Protein AF-A0A7S2UQA0-F1 (afdb_monomer_lite)

Radius of gyration: 32.7 Å; chains: 1; bounding box: 102×31×96 Å

Sequence (133 aa):
MRPTDLPLSPTVSKAVTPSFSADLKRLRESLPNGTVVDSYSEAKAAALKWDIVSCRGSPLRHRLPLQNDEEWATFFKSCRNSDGRIELETALRKCYDTAFAMPPSPSFSFRLSPANTNQPAANGAGIPSPLAI

Structure (mmCIF, N/CA/C/O backbone):
data_AF-A0A7S2UQA0-F1
#
_entry.id   AF-A0A7S2UQA0-F1
#
loop_
_atom_site.group_PDB
_atom_site.id
_atom_site.type_symbol
_atom_site.label_atom_id
_atom_site.label_alt_id
_atom_site.label_comp_id
_atom_site.label_asym_id
_atom_site.label_entity_id
_atom_site.label_seq_id
_atom_site.pdbx_PDB_ins_code
_atom_site.Cartn_x
_atom_site.Cartn_y
_atom_site.Cartn_z
_atom_site.occupancy
_atom_site.B_iso_or_equiv
_atom_site.auth_seq_id
_atom_site.auth_comp_id
_atom_site.auth_asym_id
_atom_site.auth_atom_id
_atom_site.pdbx_PDB_model_num
ATOM 1 N N . MET A 1 1 ? 58.463 -5.175 15.007 1.00 45.97 1 MET A N 1
ATOM 2 C CA . MET A 1 1 ? 57.649 -4.174 14.283 1.00 45.97 1 MET A CA 1
ATOM 3 C C . MET A 1 1 ? 56.584 -4.933 13.505 1.00 45.97 1 MET A C 1
ATOM 5 O O . MET A 1 1 ? 56.950 -5.738 12.662 1.00 45.97 1 MET A O 1
ATOM 9 N N . ARG A 1 2 ? 55.302 -4.808 13.872 1.00 47.06 2 ARG A N 1
ATOM 10 C CA . ARG A 1 2 ? 54.188 -5.497 13.195 1.00 47.06 2 ARG A CA 1
ATOM 11 C C . ARG A 1 2 ? 53.555 -4.540 12.172 1.00 47.06 2 ARG A C 1
ATOM 13 O O . ARG A 1 2 ? 53.230 -3.427 12.577 1.00 47.06 2 ARG A O 1
ATOM 20 N N . PRO A 1 3 ? 53.380 -4.936 10.902 1.00 53.69 3 PRO A N 1
ATOM 21 C CA . PRO A 1 3 ? 52.568 -4.188 9.952 1.00 53.69 3 PRO A CA 1
ATOM 22 C C . PRO A 1 3 ? 51.081 -4.416 10.259 1.00 53.69 3 PRO A C 1
ATOM 24 O O . PRO A 1 3 ? 50.622 -5.555 10.335 1.00 53.69 3 PRO A O 1
ATOM 27 N N . THR A 1 4 ? 50.342 -3.331 10.479 1.00 57.94 4 THR A N 1
ATOM 28 C CA . THR A 1 4 ? 48.883 -3.351 10.630 1.00 57.94 4 THR A CA 1
ATOM 29 C C . THR A 1 4 ? 48.263 -3.300 9.238 1.00 57.94 4 THR A C 1
ATOM 31 O O . THR A 1 4 ? 48.039 -2.223 8.693 1.00 57.94 4 THR A O 1
ATOM 34 N N . ASP A 1 5 ? 48.031 -4.470 8.651 1.00 48.56 5 ASP A N 1
ATOM 35 C CA . ASP A 1 5 ? 47.179 -4.621 7.474 1.00 48.56 5 ASP A CA 1
ATOM 36 C C . ASP A 1 5 ? 45.715 -4.583 7.944 1.00 48.56 5 ASP A C 1
ATOM 38 O O . ASP A 1 5 ? 45.254 -5.470 8.667 1.00 48.56 5 ASP A O 1
ATOM 42 N N . LEU A 1 6 ? 45.016 -3.489 7.639 1.00 55.41 6 LEU A N 1
ATOM 43 C CA . LEU A 1 6 ? 43.576 -3.362 7.857 1.00 55.41 6 LEU A CA 1
ATOM 44 C C . LEU A 1 6 ? 42.857 -3.868 6.601 1.00 55.41 6 LEU A C 1
ATOM 46 O O . LEU A 1 6 ? 42.966 -3.220 5.557 1.00 55.41 6 LEU A O 1
ATOM 50 N N . PRO A 1 7 ? 42.060 -4.949 6.673 1.00 55.59 7 PRO A N 1
ATOM 51 C CA . PRO A 1 7 ? 41.222 -5.336 5.553 1.00 55.59 7 PRO A CA 1
ATOM 52 C C . PRO A 1 7 ? 40.043 -4.360 5.441 1.00 55.59 7 PRO A C 1
ATOM 54 O O . PRO A 1 7 ? 39.059 -4.445 6.181 1.00 55.59 7 PRO A O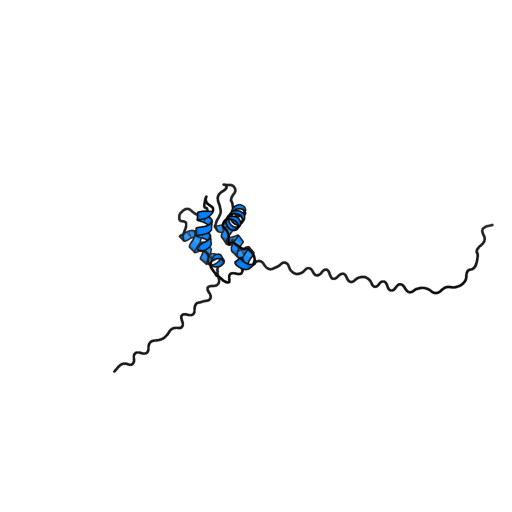 1
ATOM 57 N N . LEU A 1 8 ? 40.129 -3.437 4.479 1.00 48.69 8 LEU A N 1
ATOM 58 C CA . LEU A 1 8 ? 38.976 -2.738 3.912 1.00 48.69 8 LEU A CA 1
ATOM 59 C C . LEU A 1 8 ? 38.071 -3.787 3.259 1.00 48.69 8 LEU A C 1
ATOM 61 O O . LEU A 1 8 ? 38.206 -4.115 2.083 1.00 48.69 8 LEU A O 1
ATOM 65 N N . SER A 1 9 ? 37.153 -4.345 4.043 1.00 51.34 9 SER A N 1
ATOM 6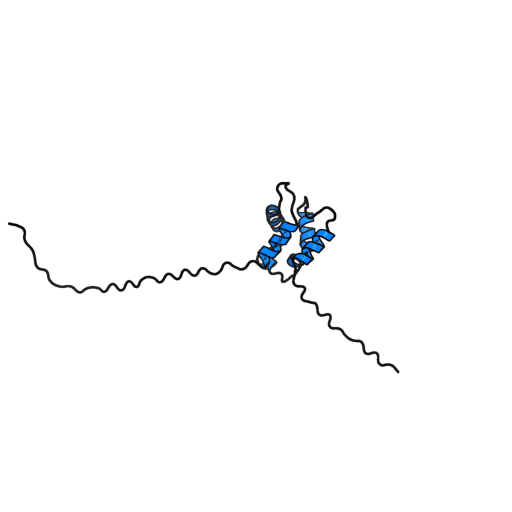6 C CA . SER A 1 9 ? 36.044 -5.108 3.485 1.00 51.34 9 SER A CA 1
ATOM 67 C C . SER A 1 9 ? 35.197 -4.131 2.670 1.00 51.34 9 SER A C 1
ATOM 69 O O . SER A 1 9 ? 34.720 -3.147 3.245 1.00 51.34 9 SER A O 1
ATOM 71 N N . PRO A 1 10 ? 34.979 -4.341 1.360 1.00 47.03 10 PRO A N 1
ATOM 72 C CA . PRO A 1 10 ? 33.919 -3.624 0.685 1.00 47.03 10 PRO A CA 1
ATOM 73 C C . PRO A 1 10 ? 32.634 -4.031 1.399 1.00 47.03 10 PRO A C 1
ATOM 75 O O . PRO A 1 10 ? 32.252 -5.203 1.386 1.00 47.03 10 PRO A O 1
ATOM 78 N N . THR A 1 11 ? 31.978 -3.079 2.062 1.00 48.50 11 THR A N 1
ATOM 79 C CA . THR A 1 11 ? 30.573 -3.225 2.431 1.00 48.50 11 THR A CA 1
ATOM 80 C C . THR A 1 11 ? 29.837 -3.348 1.111 1.00 48.50 11 THR A C 1
ATOM 82 O O . THR A 1 11 ? 29.423 -2.359 0.513 1.00 48.50 11 THR A O 1
ATOM 85 N N . VAL A 1 12 ? 29.755 -4.579 0.605 1.00 47.97 12 VAL A N 1
ATOM 86 C CA . VAL A 1 12 ? 28.833 -4.961 -0.444 1.00 47.97 12 VAL A CA 1
ATOM 87 C C . VAL A 1 12 ? 27.488 -4.627 0.164 1.00 47.97 12 VAL A C 1
ATOM 89 O O . VAL A 1 12 ? 26.958 -5.380 0.983 1.00 47.97 12 VAL A O 1
ATOM 92 N N . SER A 1 13 ? 26.971 -3.447 -0.171 1.00 51.31 13 SER A N 1
ATOM 93 C CA . SER A 1 13 ? 25.558 -3.150 -0.077 1.00 51.31 13 SER A CA 1
ATOM 94 C C . SER A 1 13 ? 24.909 -4.215 -0.941 1.00 51.31 13 SER A C 1
ATOM 96 O O . SER A 1 13 ? 24.759 -4.036 -2.147 1.00 51.31 13 SER A O 1
ATOM 98 N N . LYS A 1 14 ? 24.642 -5.392 -0.348 1.00 50.56 14 LYS A N 1
ATOM 99 C CA . LYS A 1 14 ? 23.780 -6.406 -0.936 1.00 50.56 14 LYS A CA 1
ATOM 100 C C . LYS A 1 14 ? 22.602 -5.594 -1.418 1.00 50.56 14 LYS A C 1
ATOM 102 O O . LYS A 1 14 ? 21.984 -4.914 -0.602 1.00 50.56 14 LYS A O 1
ATOM 107 N N . ALA A 1 15 ? 22.382 -5.573 -2.727 1.00 50.94 15 ALA A N 1
ATOM 108 C CA . ALA A 1 15 ? 21.154 -5.057 -3.281 1.00 50.94 15 ALA A CA 1
ATOM 109 C C . ALA A 1 15 ? 20.064 -5.897 -2.616 1.00 50.94 15 ALA A C 1
ATOM 111 O O . ALA A 1 15 ? 19.843 -7.049 -2.993 1.00 50.94 15 ALA A O 1
ATOM 112 N N . VAL A 1 16 ? 19.528 -5.398 -1.498 1.00 60.56 16 VAL A N 1
ATOM 113 C CA . VAL A 1 16 ? 18.510 -6.089 -0.725 1.00 60.56 16 VAL A CA 1
ATOM 114 C C . VAL A 1 16 ? 17.326 -6.051 -1.656 1.00 60.56 16 VAL A C 1
ATOM 116 O O . VAL A 1 16 ? 16.737 -5.004 -1.892 1.00 60.56 16 VAL A O 1
ATOM 119 N N . THR A 1 17 ? 17.087 -7.176 -2.318 1.00 68.19 17 THR A N 1
ATOM 120 C CA . THR A 1 17 ? 15.904 -7.300 -3.145 1.00 68.19 17 THR A CA 1
ATOM 121 C C . THR A 1 17 ? 14.744 -7.282 -2.160 1.00 68.19 17 THR A C 1
ATOM 123 O O . THR A 1 17 ? 14.736 -8.138 -1.264 1.00 68.19 17 THR A O 1
ATOM 126 N N . PRO A 1 18 ? 13.818 -6.314 -2.254 1.00 73.81 18 PRO A N 1
ATOM 127 C CA . PRO A 1 18 ? 12.655 -6.295 -1.386 1.00 73.81 18 PRO A CA 1
ATOM 128 C C . PRO A 1 18 ? 11.967 -7.654 -1.508 1.00 73.81 18 PRO A C 1
ATOM 130 O O . PRO A 1 18 ? 11.699 -8.136 -2.611 1.00 73.81 18 PRO A O 1
ATOM 133 N N . SER A 1 19 ? 11.771 -8.319 -0.372 1.00 84.62 19 SER A N 1
ATOM 134 C CA . SER A 1 19 ? 11.172 -9.646 -0.313 1.00 84.62 19 SER A CA 1
ATOM 135 C C . SER A 1 19 ? 9.943 -9.611 0.575 1.00 84.62 19 SER A C 1
ATOM 137 O O . SER A 1 19 ? 10.012 -9.188 1.732 1.00 84.62 19 SER A O 1
ATOM 139 N N . PHE A 1 20 ? 8.834 -10.128 0.044 1.00 86.44 20 PHE A N 1
ATOM 140 C CA . PHE A 1 20 ? 7.550 -10.172 0.737 1.00 86.44 20 PHE A CA 1
ATOM 141 C C . PHE A 1 20 ? 7.675 -10.810 2.125 1.00 86.44 20 PHE A C 1
ATOM 143 O O . PHE A 1 20 ? 7.175 -10.268 3.104 1.00 86.44 20 PHE A O 1
ATOM 150 N N . SER A 1 21 ? 8.412 -11.917 2.239 1.00 87.69 21 SER A N 1
ATOM 151 C CA . SER A 1 21 ? 8.611 -12.624 3.509 1.00 87.69 21 SER A CA 1
ATOM 152 C C . SER A 1 21 ? 9.373 -11.791 4.545 1.00 87.69 21 SER A C 1
ATOM 154 O O . SER A 1 21 ? 9.090 -11.887 5.739 1.00 87.69 21 SER A O 1
ATOM 156 N N . ALA A 1 22 ? 10.332 -10.968 4.107 1.00 87.44 22 ALA A N 1
ATOM 157 C CA . ALA A 1 22 ? 11.102 -10.103 4.998 1.00 87.44 22 ALA A CA 1
ATOM 158 C C . ALA A 1 22 ? 10.243 -8.946 5.526 1.00 87.44 22 ALA A C 1
ATOM 160 O O . ALA A 1 22 ? 10.241 -8.687 6.731 1.00 87.44 22 ALA A O 1
ATOM 161 N N . ASP A 1 23 ? 9.471 -8.301 4.650 1.00 88.19 23 ASP A N 1
ATOM 162 C CA . ASP A 1 23 ? 8.541 -7.237 5.041 1.00 88.19 23 ASP A CA 1
ATOM 163 C C . ASP A 1 23 ? 7.399 -7.767 5.916 1.00 88.19 23 ASP A C 1
ATOM 165 O O . ASP A 1 23 ? 7.033 -7.136 6.907 1.00 88.19 23 ASP A O 1
ATOM 169 N N . LEU A 1 24 ? 6.881 -8.962 5.621 1.00 88.62 24 LEU A N 1
ATOM 170 C CA . LEU A 1 24 ? 5.830 -9.603 6.410 1.00 88.62 24 LEU A CA 1
ATOM 171 C C . LEU A 1 24 ? 6.316 -9.970 7.815 1.00 88.62 24 LEU A C 1
ATOM 173 O O . LEU A 1 24 ? 5.584 -9.789 8.789 1.00 88.62 24 LEU A O 1
ATOM 177 N N . LYS A 1 25 ? 7.564 -10.437 7.947 1.00 88.31 25 LYS A N 1
ATOM 178 C CA . LYS A 1 25 ? 8.173 -10.671 9.260 1.00 88.31 25 LYS A CA 1
ATOM 179 C C . LYS A 1 25 ? 8.280 -9.365 10.053 1.00 88.31 25 LYS A C 1
ATOM 181 O O . LYS A 1 25 ? 7.800 -9.319 11.180 1.00 88.31 25 LYS A O 1
ATOM 186 N N . ARG A 1 26 ? 8.801 -8.292 9.444 1.00 86.75 26 ARG A N 1
ATOM 187 C CA . ARG A 1 26 ? 8.895 -6.963 10.082 1.00 86.75 26 ARG A CA 1
ATOM 188 C C . ARG A 1 26 ? 7.533 -6.414 10.488 1.00 86.75 26 ARG A C 1
ATOM 190 O O . ARG A 1 26 ? 7.419 -5.787 11.539 1.00 86.75 26 ARG A O 1
ATOM 197 N N . LEU A 1 27 ? 6.509 -6.636 9.665 1.00 87.44 27 LEU A N 1
ATOM 198 C CA . LEU A 1 27 ? 5.134 -6.250 9.962 1.00 87.44 27 LEU A CA 1
ATOM 199 C C . LEU A 1 27 ? 4.636 -6.958 11.227 1.00 87.44 27 LEU A C 1
ATOM 201 O O . LEU A 1 27 ? 4.152 -6.298 12.141 1.00 87.44 27 LEU A O 1
ATOM 205 N N . ARG A 1 28 ? 4.811 -8.282 11.299 1.00 86.94 28 ARG A N 1
ATOM 206 C CA . ARG A 1 28 ? 4.413 -9.093 12.460 1.00 86.94 28 ARG A CA 1
ATOM 207 C C . ARG A 1 28 ? 5.210 -8.754 13.719 1.00 86.94 28 ARG A C 1
ATOM 209 O O . ARG A 1 28 ? 4.647 -8.749 14.802 1.00 86.94 28 ARG A O 1
ATOM 216 N N . GLU A 1 29 ? 6.493 -8.429 13.582 1.00 86.31 29 GLU A N 1
ATOM 217 C CA . GLU A 1 29 ? 7.330 -7.967 14.698 1.00 86.31 29 GLU A CA 1
ATOM 218 C C . GLU A 1 29 ? 6.942 -6.555 15.172 1.00 86.31 29 GLU A C 1
ATOM 220 O O . GLU A 1 29 ? 7.066 -6.246 16.353 1.00 86.31 29 GLU A O 1
ATOM 225 N N . SER A 1 30 ? 6.456 -5.697 14.268 1.00 80.62 30 SER A N 1
ATOM 226 C CA . SER A 1 30 ? 6.070 -4.316 14.590 1.00 80.62 30 SER A CA 1
ATOM 227 C C . SER A 1 30 ? 4.697 -4.200 15.249 1.00 80.62 30 SER A C 1
ATOM 229 O O . SER A 1 30 ? 4.432 -3.185 15.891 1.00 80.62 30 SER A O 1
ATOM 231 N N . LEU A 1 31 ? 3.821 -5.191 15.069 1.00 81.00 31 LEU A N 1
ATOM 232 C CA . LEU A 1 31 ? 2.454 -5.176 15.581 1.00 81.00 31 LEU A CA 1
ATOM 233 C C . LEU A 1 31 ? 2.191 -6.418 16.443 1.00 81.00 31 LEU A C 1
ATOM 235 O O . LEU A 1 31 ? 1.783 -7.458 15.919 1.00 81.00 31 LEU A O 1
ATOM 239 N N . PRO A 1 32 ? 2.361 -6.317 17.775 1.00 69.06 32 PRO A N 1
ATOM 240 C CA . PRO A 1 32 ? 2.091 -7.433 18.682 1.00 69.06 32 PRO A CA 1
ATOM 241 C C . PRO A 1 32 ? 0.608 -7.843 18.699 1.00 69.06 32 PRO A C 1
ATOM 243 O O . PRO A 1 32 ? 0.293 -8.974 19.053 1.00 69.06 32 PRO A O 1
ATOM 246 N N . ASN A 1 33 ? -0.294 -6.948 18.274 1.00 66.81 33 ASN A N 1
ATOM 247 C CA . ASN A 1 33 ? -1.747 -7.144 18.301 1.00 66.81 33 ASN A CA 1
ATOM 248 C C . ASN A 1 33 ? -2.339 -7.649 16.969 1.00 66.81 33 ASN A C 1
ATOM 250 O O . ASN A 1 33 ? -3.558 -7.732 16.839 1.00 66.81 33 ASN A O 1
ATOM 254 N N . GLY A 1 34 ? -1.501 -7.996 15.984 1.00 73.12 34 GLY A N 1
ATOM 255 C CA . GLY A 1 34 ? -1.934 -8.548 14.695 1.00 73.12 34 GLY A CA 1
ATOM 256 C C . GLY A 1 34 ? -1.704 -7.622 13.498 1.00 73.12 34 GLY A C 1
ATOM 257 O O . GLY A 1 34 ? -1.229 -6.501 13.618 1.00 73.12 34 GLY A O 1
ATOM 258 N N . THR A 1 35 ? -2.018 -8.103 12.296 1.00 85.06 35 THR A N 1
ATOM 259 C CA . THR A 1 35 ? -1.741 -7.422 11.013 1.00 85.06 35 THR A CA 1
ATOM 260 C C . THR A 1 35 ? -2.832 -6.428 10.593 1.00 85.06 35 THR A C 1
ATOM 262 O O . THR A 1 35 ? -2.952 -6.104 9.410 1.00 85.06 35 THR A O 1
ATOM 265 N N . VAL A 1 36 ? -3.640 -5.951 11.540 1.00 89.62 36 VAL A N 1
ATOM 266 C CA . VAL A 1 36 ? -4.850 -5.165 11.280 1.00 89.62 36 VAL A CA 1
ATOM 267 C C . VAL A 1 36 ? -4.805 -3.872 12.085 1.00 89.62 36 VAL A C 1
ATOM 269 O O . VAL A 1 36 ? -4.459 -3.903 13.262 1.00 89.62 36 VAL A O 1
ATOM 272 N N . VAL A 1 37 ? -5.157 -2.750 11.456 1.00 89.50 37 VAL A N 1
ATOM 273 C CA . VAL A 1 37 ? -5.147 -1.419 12.087 1.00 89.50 37 VAL A CA 1
ATOM 274 C C . VAL A 1 37 ? -6.427 -0.642 11.785 1.00 89.50 37 VAL A C 1
ATOM 276 O O . VAL A 1 37 ? -7.013 -0.772 10.708 1.00 89.50 37 VAL A O 1
ATOM 279 N N . ASP A 1 38 ? -6.863 0.193 12.726 1.00 87.50 38 ASP A N 1
ATOM 280 C CA . ASP A 1 38 ? -8.111 0.965 12.613 1.00 87.50 38 ASP A CA 1
ATOM 281 C C . ASP A 1 38 ? -7.925 2.313 11.889 1.00 87.50 38 ASP A C 1
ATOM 283 O O . ASP A 1 38 ? -8.891 2.904 11.403 1.00 87.50 38 ASP A O 1
ATOM 287 N N . SER A 1 39 ? -6.684 2.804 11.782 1.00 88.81 39 SER A N 1
ATOM 288 C CA . SER A 1 39 ? -6.374 4.143 11.261 1.00 88.81 39 SER A CA 1
ATOM 289 C C . SER A 1 39 ? -5.439 4.134 10.052 1.00 88.81 39 SER A C 1
ATOM 291 O O . SER A 1 39 ? -4.417 3.451 10.033 1.00 88.81 39 SER A O 1
ATOM 293 N N . TYR A 1 40 ? -5.732 4.996 9.071 1.00 89.12 40 TYR A N 1
ATOM 294 C CA . TYR A 1 40 ? -4.889 5.192 7.883 1.00 89.12 40 TYR A CA 1
ATOM 295 C C . TYR A 1 40 ? -3.485 5.699 8.222 1.00 89.12 40 TYR A C 1
ATOM 297 O O . TYR A 1 40 ? -2.521 5.293 7.581 1.00 89.12 40 TYR A O 1
ATOM 305 N N . SER A 1 41 ? -3.362 6.558 9.238 1.00 88.81 41 SER A N 1
ATOM 306 C CA . SER A 1 41 ? -2.066 7.088 9.681 1.00 88.81 41 SER A CA 1
ATOM 307 C C . SER A 1 41 ? -1.144 5.972 10.184 1.00 88.81 41 SER A C 1
ATOM 309 O O . SER A 1 41 ? 0.019 5.890 9.792 1.00 88.81 41 SER A O 1
ATOM 311 N N . GLU A 1 42 ? -1.689 5.044 10.975 1.00 88.75 42 GLU A N 1
ATOM 312 C CA . GLU A 1 42 ? -0.948 3.884 11.472 1.00 88.75 42 GLU A CA 1
ATOM 313 C C . GLU A 1 42 ? -0.596 2.918 10.336 1.00 88.75 42 GLU A C 1
ATOM 315 O O . GLU A 1 42 ? 0.545 2.463 10.233 1.00 88.75 42 GLU A O 1
ATOM 320 N N . ALA A 1 43 ? -1.537 2.691 9.413 1.00 89.44 43 ALA A N 1
ATOM 321 C CA . ALA A 1 43 ? -1.298 1.876 8.228 1.00 89.44 43 ALA A CA 1
ATOM 322 C C . ALA A 1 43 ? -0.174 2.440 7.350 1.00 89.44 43 ALA A C 1
ATOM 324 O O . ALA A 1 43 ? 0.712 1.703 6.917 1.00 89.44 43 ALA A O 1
ATOM 325 N N . LYS A 1 44 ? -0.170 3.758 7.133 1.00 90.12 44 LYS A N 1
ATOM 326 C CA . LYS A 1 44 ? 0.876 4.468 6.393 1.00 90.12 44 LYS A CA 1
ATOM 327 C C . LYS A 1 44 ? 2.219 4.364 7.110 1.00 90.12 44 LYS A C 1
ATOM 329 O O . LYS A 1 44 ? 3.219 4.034 6.480 1.00 90.12 44 LYS A O 1
ATOM 334 N N . ALA A 1 45 ? 2.253 4.587 8.423 1.00 89.19 45 ALA A N 1
ATOM 335 C CA . ALA A 1 45 ? 3.475 4.471 9.215 1.00 89.19 45 ALA A CA 1
ATOM 336 C C . ALA A 1 45 ? 4.068 3.051 9.169 1.00 89.19 45 ALA A C 1
ATOM 338 O O . ALA A 1 45 ? 5.287 2.897 9.103 1.00 89.19 45 ALA A O 1
ATOM 339 N N . ALA A 1 46 ? 3.223 2.015 9.163 1.00 88.56 46 ALA A N 1
ATOM 340 C CA . ALA A 1 46 ? 3.658 0.636 8.964 1.00 88.56 46 ALA A CA 1
ATOM 341 C C . ALA A 1 46 ? 4.160 0.397 7.531 1.00 88.56 46 ALA A C 1
ATOM 343 O O . ALA A 1 46 ? 5.223 -0.194 7.350 1.00 88.56 46 ALA A O 1
ATOM 344 N N . ALA A 1 47 ? 3.446 0.905 6.524 1.00 88.69 47 ALA A N 1
ATOM 345 C CA . ALA A 1 47 ? 3.803 0.730 5.120 1.00 88.69 47 ALA A CA 1
ATOM 346 C C . ALA A 1 47 ? 5.135 1.396 4.747 1.00 88.69 47 ALA A C 1
ATOM 348 O O . ALA A 1 47 ? 5.916 0.835 3.983 1.00 88.69 47 ALA A O 1
ATOM 349 N N . LEU A 1 48 ? 5.448 2.545 5.349 1.00 88.38 48 LEU A N 1
ATOM 350 C CA . LEU A 1 48 ? 6.737 3.228 5.194 1.00 88.38 48 LEU A CA 1
ATOM 351 C C . LEU A 1 48 ? 7.922 2.449 5.792 1.00 88.38 48 LEU A C 1
ATOM 353 O O . LEU A 1 48 ? 9.075 2.792 5.545 1.00 8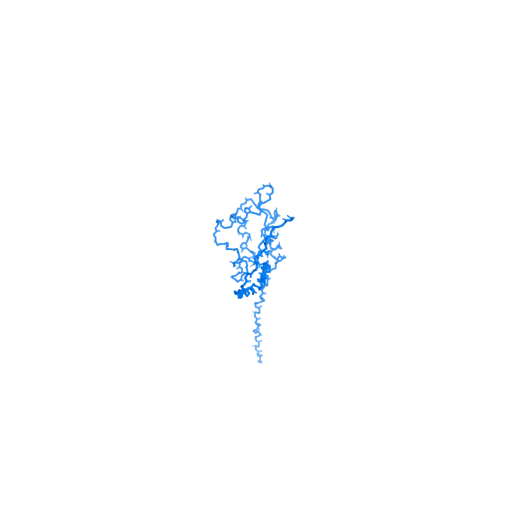8.38 48 LEU A O 1
ATOM 357 N N . LYS A 1 49 ? 7.685 1.392 6.574 1.00 87.69 49 LYS A N 1
ATOM 358 C CA . LYS A 1 49 ? 8.758 0.496 7.035 1.00 87.69 49 LYS A CA 1
ATOM 359 C C . LYS A 1 49 ? 9.068 -0.613 6.033 1.00 87.69 49 LYS A C 1
ATOM 361 O O . LYS A 1 49 ? 10.095 -1.271 6.187 1.00 87.69 49 LYS A O 1
ATOM 366 N N . TRP A 1 50 ? 8.195 -0.846 5.051 1.00 88.50 50 TRP A N 1
ATOM 367 C CA . TRP A 1 50 ? 8.385 -1.902 4.065 1.00 88.50 50 TRP A CA 1
ATOM 368 C C . TRP A 1 50 ? 9.421 -1.491 3.028 1.00 88.50 50 TRP A C 1
ATOM 370 O O . TRP A 1 50 ? 9.381 -0.385 2.483 1.00 88.50 50 TRP A O 1
ATOM 380 N N . ASP A 1 51 ? 10.321 -2.413 2.711 1.00 86.19 51 ASP A N 1
ATOM 381 C CA . ASP A 1 51 ? 11.398 -2.179 1.756 1.00 86.19 51 ASP A CA 1
ATOM 382 C C . ASP A 1 51 ? 10.832 -1.883 0.356 1.00 86.19 51 ASP A C 1
ATOM 384 O O . ASP A 1 51 ? 11.279 -0.959 -0.324 1.00 86.19 51 ASP A O 1
ATOM 388 N N . ILE A 1 52 ? 9.738 -2.561 -0.024 1.00 86.38 52 ILE A N 1
ATOM 389 C CA . ILE A 1 52 ? 9.044 -2.338 -1.304 1.00 86.38 52 ILE A CA 1
ATOM 390 C C . ILE A 1 52 ? 8.482 -0.916 -1.465 1.00 86.38 52 ILE A C 1
ATOM 392 O O . ILE A 1 52 ? 8.304 -0.458 -2.593 1.00 86.38 52 ILE A O 1
ATOM 396 N N . VAL A 1 53 ? 8.202 -0.207 -0.369 1.00 85.75 53 VAL A N 1
ATOM 397 C CA . VAL A 1 53 ? 7.694 1.176 -0.392 1.00 85.75 53 VAL A CA 1
ATOM 398 C C . VAL A 1 53 ? 8.846 2.171 -0.270 1.00 85.75 53 VAL A C 1
ATOM 400 O O . VAL A 1 53 ? 8.893 3.158 -1.003 1.00 85.75 53 VAL A O 1
ATOM 403 N N . SER A 1 54 ? 9.784 1.900 0.638 1.00 82.31 54 SER A N 1
ATOM 404 C CA . SER A 1 54 ? 10.870 2.820 0.990 1.00 82.31 54 SER A CA 1
ATOM 405 C C . SER A 1 54 ? 12.041 2.808 0.016 1.00 82.31 54 SER A C 1
ATOM 407 O O . SER A 1 54 ? 12.813 3.769 -0.040 1.00 82.31 54 SER A O 1
ATOM 409 N N . CYS A 1 55 ? 12.180 1.763 -0.799 1.00 77.25 55 CYS A N 1
ATOM 410 C CA . CYS A 1 55 ? 13.235 1.710 -1.794 1.00 77.25 55 CYS A CA 1
ATOM 411 C C . CYS A 1 55 ? 12.979 2.739 -2.912 1.00 77.25 55 CYS A C 1
ATOM 413 O O . CYS A 1 55 ? 11.991 2.681 -3.649 1.00 77.25 55 CYS A O 1
ATOM 415 N N . ARG A 1 56 ? 13.907 3.698 -3.063 1.00 70.50 56 ARG A N 1
ATOM 416 C CA . ARG A 1 56 ? 13.800 4.820 -4.018 1.00 70.50 56 ARG A CA 1
ATOM 417 C C . ARG A 1 56 ? 13.606 4.354 -5.467 1.00 70.50 56 ARG A C 1
ATOM 419 O O . ARG A 1 56 ? 12.956 5.072 -6.225 1.00 70.50 56 ARG A O 1
ATOM 426 N N . GLY A 1 57 ? 14.146 3.183 -5.815 1.00 70.44 57 GLY A N 1
ATOM 427 C CA . GLY A 1 57 ? 14.033 2.531 -7.124 1.00 70.44 57 GLY A CA 1
ATOM 428 C C . GLY A 1 57 ? 13.023 1.383 -7.173 1.00 70.44 57 GLY A C 1
ATOM 429 O O . GLY A 1 57 ? 13.121 0.536 -8.056 1.00 70.44 57 GLY A O 1
ATOM 430 N N . SER A 1 58 ? 12.091 1.306 -6.218 1.00 76.19 58 SER A N 1
ATOM 431 C CA . SER A 1 58 ? 11.090 0.242 -6.205 1.00 76.19 58 SER A CA 1
ATOM 432 C C . SER A 1 58 ? 10.199 0.301 -7.454 1.00 76.19 58 SER A C 1
ATOM 434 O O . SER A 1 58 ? 9.658 1.373 -7.764 1.00 76.19 58 SER A O 1
ATOM 436 N N . PRO A 1 59 ? 9.955 -0.840 -8.128 1.00 78.38 59 PRO A N 1
ATOM 437 C CA . PRO A 1 59 ? 9.035 -0.907 -9.261 1.00 78.38 59 PRO A CA 1
ATOM 438 C C . PRO A 1 59 ? 7.596 -0.517 -8.884 1.00 78.38 59 PRO A C 1
ATOM 440 O O . PRO A 1 59 ? 6.817 -0.129 -9.755 1.00 78.38 59 PRO A O 1
ATOM 443 N N . LEU A 1 60 ? 7.260 -0.522 -7.587 1.00 84.56 60 LEU A N 1
ATOM 444 C CA . LEU A 1 60 ? 5.986 -0.030 -7.072 1.00 84.56 60 LEU A CA 1
ATOM 445 C C . LEU A 1 60 ? 5.743 1.442 -7.433 1.00 84.56 60 LEU A C 1
ATOM 447 O O . LEU A 1 60 ? 4.646 1.787 -7.857 1.00 84.56 60 LEU A O 1
ATOM 451 N N . ARG A 1 61 ? 6.758 2.312 -7.315 1.00 81.94 61 ARG A N 1
ATOM 452 C CA . ARG A 1 61 ? 6.585 3.774 -7.449 1.00 81.94 61 ARG A CA 1
ATOM 453 C C . ARG A 1 61 ? 6.170 4.204 -8.854 1.00 81.94 61 ARG A C 1
ATOM 455 O O . ARG A 1 61 ? 5.532 5.237 -9.011 1.00 81.94 61 ARG A O 1
ATOM 462 N N . HIS A 1 62 ? 6.519 3.407 -9.863 1.00 80.56 62 HIS A N 1
ATOM 463 C CA . HIS A 1 62 ? 6.137 3.656 -11.253 1.00 80.56 62 HIS A CA 1
ATOM 464 C C . HIS A 1 62 ? 4.677 3.302 -11.548 1.00 80.56 62 HIS A C 1
ATOM 466 O O . HIS A 1 62 ? 4.124 3.772 -12.537 1.00 80.56 62 HIS A O 1
ATOM 472 N N . ARG A 1 63 ? 4.068 2.450 -10.720 1.00 83.75 63 ARG A N 1
ATOM 473 C CA . ARG A 1 63 ? 2.733 1.884 -10.958 1.00 83.75 63 ARG A CA 1
ATOM 474 C C . ARG A 1 63 ? 1.696 2.364 -9.958 1.00 83.75 63 ARG A C 1
ATOM 476 O O . ARG A 1 63 ? 0.520 2.442 -10.287 1.00 83.75 63 ARG A O 1
ATOM 483 N N . LEU A 1 64 ? 2.142 2.683 -8.750 1.00 85.12 64 LEU A N 1
ATOM 484 C CA . LEU A 1 64 ? 1.317 3.147 -7.655 1.00 85.12 64 LEU A CA 1
ATOM 485 C C . LEU A 1 64 ? 2.014 4.349 -6.999 1.00 85.12 64 LEU A C 1
ATOM 487 O O . LEU A 1 64 ? 2.851 4.171 -6.106 1.00 85.12 64 LEU A O 1
ATOM 491 N N . PRO A 1 65 ? 1.727 5.578 -7.463 1.00 82.31 65 PRO A N 1
ATOM 492 C CA . PRO A 1 65 ? 2.204 6.773 -6.793 1.00 82.31 65 PRO A CA 1
ATOM 493 C C . PRO A 1 65 ? 1.499 6.867 -5.435 1.00 82.31 65 PRO A C 1
ATOM 495 O O . PRO A 1 65 ? 0.295 7.047 -5.343 1.00 82.31 65 PRO A O 1
ATOM 498 N N . LEU A 1 66 ? 2.254 6.655 -4.361 1.00 86.81 66 LEU A N 1
ATOM 499 C CA . LEU A 1 66 ? 1.782 6.802 -2.983 1.00 86.81 66 LEU A CA 1
ATOM 500 C C . LEU A 1 66 ? 2.476 8.012 -2.352 1.00 86.81 66 LEU A C 1
ATOM 502 O O . LEU A 1 66 ? 3.224 7.884 -1.380 1.00 86.81 66 LEU A O 1
ATOM 506 N N . GLN A 1 67 ? 2.317 9.180 -2.977 1.00 84.38 67 GLN A N 1
ATOM 507 C CA . GLN A 1 67 ? 3.022 10.401 -2.580 1.00 84.38 67 GLN A CA 1
ATOM 508 C C . GLN A 1 67 ? 2.228 11.192 -1.543 1.00 84.38 67 GLN A C 1
ATOM 510 O O . GLN A 1 67 ? 2.817 11.745 -0.615 1.00 84.38 67 GLN A O 1
ATOM 515 N N . ASN A 1 68 ? 0.902 11.192 -1.667 1.00 88.62 68 ASN A N 1
ATOM 516 C CA . ASN A 1 68 ? 0.007 11.994 -0.840 1.00 88.62 68 ASN A CA 1
ATOM 517 C C . ASN A 1 68 ? -0.872 11.126 0.063 1.00 88.62 68 ASN A C 1
ATOM 519 O O . ASN A 1 68 ? -1.176 9.975 -0.253 1.00 88.62 68 ASN A O 1
ATOM 523 N N . ASP A 1 69 ? -1.330 11.690 1.182 1.00 87.75 69 ASP A N 1
ATOM 524 C CA . ASP A 1 69 ? -2.233 11.000 2.113 1.00 87.75 69 ASP A CA 1
ATOM 525 C C . ASP A 1 69 ? -3.549 10.554 1.461 1.00 87.75 69 ASP A C 1
ATOM 527 O O . ASP A 1 69 ? -4.076 9.504 1.817 1.00 87.75 69 ASP A O 1
ATOM 531 N N . GLU A 1 70 ? -4.049 11.282 0.462 1.00 89.81 70 GLU A N 1
ATOM 532 C CA . GLU A 1 70 ? -5.256 10.904 -0.288 1.00 89.81 70 GLU A CA 1
ATOM 533 C C . GLU A 1 70 ? -5.064 9.623 -1.119 1.00 89.81 70 GLU A C 1
ATOM 535 O O . GLU A 1 70 ? -5.957 8.770 -1.182 1.00 89.81 70 GLU A O 1
ATOM 540 N N . GLU A 1 71 ? -3.881 9.445 -1.715 1.00 90.06 71 GLU A N 1
ATOM 541 C CA . GLU A 1 71 ? -3.525 8.237 -2.471 1.00 90.06 71 GLU A CA 1
ATOM 542 C C . GLU A 1 71 ? -3.406 7.040 -1.525 1.00 90.06 71 GLU A C 1
ATOM 544 O O . GLU A 1 71 ? -3.962 5.971 -1.789 1.00 90.06 71 GLU A O 1
ATOM 549 N N . TRP A 1 72 ? -2.768 7.245 -0.368 1.00 90.12 72 TRP A N 1
ATOM 550 C CA . TRP A 1 72 ? -2.702 6.250 0.701 1.00 90.12 72 TRP A CA 1
ATOM 551 C C . TRP A 1 72 ? -4.090 5.867 1.218 1.00 90.12 72 TRP A C 1
ATOM 553 O O . TRP A 1 72 ? -4.387 4.679 1.353 1.00 90.12 72 TRP A O 1
ATOM 563 N N . ALA A 1 73 ? -4.966 6.842 1.466 1.00 90.25 73 ALA A N 1
ATOM 564 C CA . ALA A 1 73 ? -6.331 6.592 1.916 1.00 90.25 73 ALA A CA 1
ATOM 565 C C . ALA A 1 73 ? -7.120 5.775 0.883 1.00 90.25 73 ALA A C 1
ATOM 567 O O . ALA A 1 73 ? -7.783 4.800 1.239 1.00 90.25 73 ALA A O 1
ATOM 568 N N . THR A 1 74 ? -7.001 6.117 -0.402 1.00 91.25 74 THR A N 1
ATOM 569 C CA . THR A 1 74 ? -7.652 5.385 -1.500 1.00 91.25 74 THR A CA 1
ATOM 570 C C . THR A 1 74 ? -7.125 3.955 -1.613 1.00 91.25 74 THR A C 1
ATOM 572 O O . THR A 1 74 ? -7.907 3.007 -1.727 1.00 91.25 74 THR A O 1
ATOM 575 N N . PHE A 1 75 ? -5.808 3.773 -1.506 1.00 91.19 75 PHE A N 1
ATOM 576 C CA . PHE A 1 75 ? -5.170 2.461 -1.528 1.00 91.19 75 PHE A CA 1
ATOM 577 C C . PHE A 1 75 ? -5.644 1.576 -0.367 1.00 91.19 75 PHE A C 1
ATOM 579 O O . PHE A 1 75 ? -6.129 0.459 -0.585 1.00 91.19 75 PHE A O 1
ATOM 586 N N . PHE A 1 76 ? -5.589 2.087 0.864 1.00 92.38 76 PHE A N 1
ATOM 587 C CA . PHE A 1 76 ? -5.999 1.348 2.057 1.00 92.38 76 PHE A CA 1
ATOM 588 C C . PHE A 1 76 ? -7.507 1.113 2.137 1.00 92.38 76 PHE A C 1
ATOM 590 O O . PHE A 1 76 ? -7.926 0.099 2.691 1.00 92.38 76 PHE A O 1
ATOM 597 N N . LYS A 1 77 ? -8.333 1.973 1.528 1.00 90.25 77 LYS A N 1
ATOM 598 C CA . LYS A 1 77 ? -9.778 1.732 1.400 1.00 90.25 77 LYS A CA 1
ATOM 599 C C . LYS A 1 77 ? -10.063 0.409 0.686 1.00 90.25 77 LYS A C 1
ATOM 601 O O . LYS A 1 77 ? -11.000 -0.290 1.053 1.00 90.25 77 LYS A O 1
ATOM 606 N N . SER A 1 78 ? -9.221 0.034 -0.279 1.00 88.44 78 SER A N 1
ATOM 607 C CA . SER A 1 78 ? -9.306 -1.249 -0.990 1.00 88.44 78 SER A CA 1
ATOM 608 C C . SER A 1 78 ? -8.718 -2.446 -0.223 1.00 88.44 78 SER A C 1
ATOM 610 O O . SER A 1 78 ? -8.763 -3.571 -0.721 1.00 88.44 78 SER A O 1
ATOM 612 N N . CYS A 1 79 ? -8.120 -2.202 0.943 1.00 90.31 79 CYS A N 1
ATOM 613 C CA . CYS A 1 79 ? -7.495 -3.201 1.814 1.00 90.31 79 CYS A CA 1
ATOM 614 C C . CYS A 1 79 ? -8.259 -3.352 3.138 1.00 90.31 79 CYS A C 1
ATOM 616 O O . CYS A 1 79 ? -7.722 -3.895 4.102 1.00 90.31 79 CYS A O 1
ATOM 618 N N . ARG A 1 80 ? -9.484 -2.819 3.210 1.00 90.81 80 ARG A N 1
ATOM 619 C CA . ARG A 1 80 ? -10.349 -2.978 4.374 1.00 90.81 80 ARG A CA 1
ATOM 620 C C . ARG A 1 80 ? -10.988 -4.362 4.391 1.00 90.81 80 ARG A C 1
ATOM 622 O O . ARG A 1 80 ? -11.506 -4.807 3.369 1.00 90.81 80 ARG A O 1
ATOM 629 N N . ASN A 1 81 ? -10.994 -4.985 5.563 1.00 88.06 81 ASN A N 1
ATOM 630 C CA . ASN A 1 81 ? -11.760 -6.197 5.830 1.00 88.06 81 ASN A CA 1
ATOM 631 C C . ASN A 1 81 ? -13.248 -5.853 6.058 1.00 88.06 81 ASN A C 1
ATOM 633 O O . ASN A 1 81 ? -13.611 -4.682 6.198 1.00 88.06 81 ASN A O 1
ATOM 637 N N . SER A 1 82 ? -14.112 -6.865 6.152 1.00 85.69 82 SER A N 1
ATOM 638 C CA . SER A 1 82 ? -15.541 -6.739 6.472 1.00 85.69 82 SER A CA 1
ATOM 639 C C . SER A 1 82 ? -15.817 -5.991 7.782 1.00 85.69 82 SER A C 1
ATOM 641 O O . SER A 1 82 ? -16.868 -5.374 7.914 1.00 85.69 82 SER A O 1
ATOM 643 N N . ASP A 1 83 ? -14.860 -5.987 8.712 1.00 84.69 83 ASP A N 1
ATOM 644 C CA . ASP A 1 83 ? -14.919 -5.256 9.987 1.00 84.69 83 ASP A CA 1
ATOM 645 C C . ASP A 1 83 ? -14.634 -3.742 9.838 1.00 84.69 83 ASP A C 1
ATOM 647 O O . ASP A 1 83 ? -14.656 -2.984 10.801 1.00 84.69 83 ASP A O 1
ATOM 651 N N . GLY A 1 84 ? -14.309 -3.270 8.628 1.00 85.31 84 GLY A N 1
ATOM 652 C CA . GLY A 1 84 ? -13.947 -1.872 8.363 1.00 85.31 84 GLY A CA 1
ATOM 653 C C . GLY A 1 84 ? -12.513 -1.497 8.760 1.00 85.31 84 GLY A C 1
ATOM 654 O O . GLY A 1 84 ? -12.093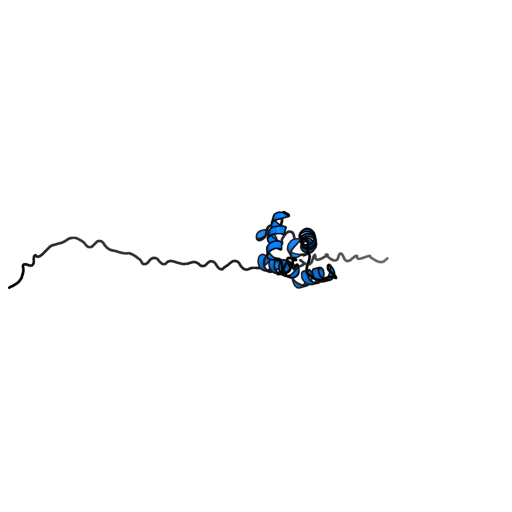 -0.354 8.549 1.00 85.31 84 GLY A O 1
ATOM 655 N N . ARG A 1 85 ? -11.737 -2.452 9.276 1.00 89.94 85 ARG A N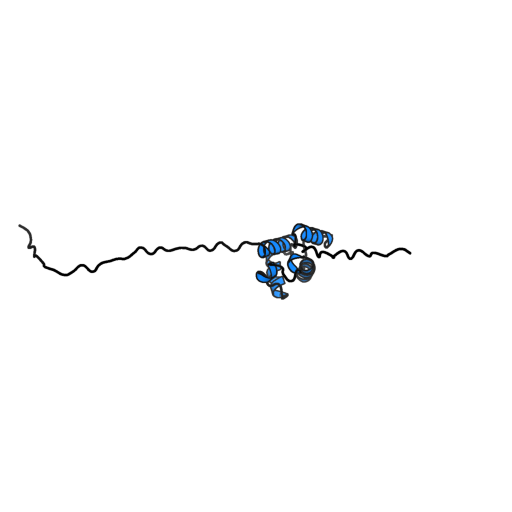 1
ATOM 656 C CA . ARG A 1 85 ? -10.318 -2.288 9.615 1.00 89.94 85 ARG A CA 1
ATOM 657 C C . ARG A 1 85 ? -9.402 -2.568 8.430 1.00 89.94 85 ARG A C 1
ATOM 659 O O . ARG A 1 85 ? -9.770 -3.307 7.523 1.00 89.94 85 ARG A O 1
ATOM 666 N N . ILE A 1 86 ? -8.211 -1.979 8.432 1.00 91.50 86 ILE A N 1
ATOM 667 C CA . ILE A 1 86 ? -7.236 -2.080 7.341 1.00 91.50 86 ILE A CA 1
ATOM 668 C C . ILE A 1 86 ? -6.330 -3.288 7.582 1.00 91.50 86 ILE A C 1
ATOM 670 O O . ILE A 1 86 ? -5.614 -3.338 8.580 1.00 91.50 86 ILE A O 1
ATOM 674 N N . GLU A 1 87 ? -6.317 -4.236 6.647 1.00 92.31 87 GLU A N 1
ATOM 675 C CA . GLU A 1 87 ? -5.420 -5.391 6.684 1.00 92.31 87 GLU A CA 1
ATOM 676 C C . GLU A 1 87 ? -4.083 -5.057 6.026 1.00 92.31 87 GLU A C 1
ATOM 678 O O . GLU A 1 87 ? -3.958 -4.958 4.801 1.00 92.31 87 GLU A O 1
ATOM 683 N N . LEU A 1 88 ? -3.050 -4.915 6.852 1.00 91.12 88 LEU A N 1
ATOM 684 C CA . LEU A 1 88 ? -1.705 -4.571 6.405 1.00 91.12 88 LEU A CA 1
ATOM 685 C C . LEU A 1 88 ? -1.045 -5.700 5.617 1.00 91.12 88 LEU A C 1
ATOM 687 O O . LEU A 1 88 ? -0.267 -5.427 4.708 1.00 91.12 88 LEU A O 1
ATOM 691 N N . GLU A 1 89 ? -1.383 -6.959 5.906 1.00 91.25 89 GLU A N 1
ATOM 692 C CA . GLU A 1 89 ? -0.897 -8.102 5.124 1.00 91.25 89 GLU A CA 1
ATOM 693 C C . GLU A 1 89 ? -1.449 -8.068 3.686 1.00 91.25 89 GLU A C 1
ATOM 695 O O . GLU A 1 89 ? -0.706 -8.273 2.723 1.00 91.25 89 GLU A O 1
ATOM 700 N N . THR A 1 90 ? -2.733 -7.727 3.528 1.00 91.00 90 THR A N 1
ATOM 701 C CA . THR A 1 90 ? -3.388 -7.545 2.223 1.00 91.00 90 THR A CA 1
ATOM 702 C C . THR A 1 90 ? -2.794 -6.361 1.468 1.00 91.00 90 THR A C 1
ATOM 704 O O . THR A 1 90 ? -2.494 -6.475 0.278 1.00 91.00 90 THR A O 1
ATOM 707 N N . ALA A 1 91 ? -2.570 -5.242 2.160 1.00 91.56 91 ALA A N 1
ATOM 708 C CA . ALA A 1 91 ? -1.909 -4.071 1.593 1.00 91.56 91 ALA A CA 1
ATOM 709 C C . ALA A 1 91 ? -0.486 -4.400 1.109 1.00 91.56 91 ALA A C 1
ATOM 711 O O . ALA A 1 91 ? -0.150 -4.115 -0.040 1.00 91.56 91 ALA A O 1
ATOM 712 N N . LEU A 1 92 ? 0.318 -5.080 1.932 1.00 91.38 92 LEU A N 1
ATOM 713 C CA . LEU A 1 92 ? 1.664 -5.523 1.568 1.00 91.38 92 LEU A CA 1
ATOM 714 C C . LEU A 1 92 ? 1.635 -6.437 0.338 1.00 91.38 92 LEU A C 1
ATOM 716 O O . LEU A 1 92 ? 2.409 -6.245 -0.600 1.00 91.38 92 LEU A O 1
ATOM 720 N N . ARG A 1 93 ? 0.714 -7.407 0.306 1.00 90.69 93 ARG A N 1
ATOM 721 C CA . ARG A 1 93 ? 0.555 -8.309 -0.840 1.00 90.69 93 ARG A CA 1
ATOM 722 C C . ARG A 1 93 ? 0.224 -7.532 -2.109 1.00 90.69 93 ARG A C 1
ATOM 724 O O . ARG A 1 93 ? 0.861 -7.766 -3.129 1.00 90.69 93 ARG A O 1
ATOM 731 N N . LYS A 1 94 ? -0.709 -6.579 -2.039 1.00 90.31 94 LYS A N 1
ATOM 732 C CA . LYS A 1 94 ? -1.059 -5.700 -3.164 1.00 90.31 94 LYS A CA 1
ATOM 733 C C . LYS A 1 94 ? 0.118 -4.863 -3.645 1.00 90.31 94 LYS A C 1
ATOM 735 O O . LYS A 1 94 ? 0.248 -4.673 -4.851 1.00 90.31 94 LYS A O 1
ATOM 740 N N . CYS A 1 95 ? 0.978 -4.382 -2.746 1.00 89.38 95 CYS A N 1
ATOM 741 C CA . CYS A 1 95 ? 2.195 -3.684 -3.149 1.00 89.38 95 CYS A CA 1
ATOM 742 C C . CYS A 1 95 ? 3.085 -4.598 -4.002 1.00 89.38 95 CYS A C 1
ATOM 744 O O . CYS A 1 95 ? 3.441 -4.231 -5.117 1.00 89.38 95 CYS A O 1
ATOM 746 N N . TYR A 1 96 ? 3.396 -5.805 -3.531 1.00 89.75 96 TYR A N 1
ATOM 747 C CA . TYR A 1 96 ? 4.222 -6.745 -4.296 1.00 89.75 96 TYR A CA 1
ATOM 748 C C . TYR A 1 96 ? 3.554 -7.184 -5.605 1.00 89.75 96 TYR A C 1
ATOM 750 O O . TYR A 1 96 ? 4.208 -7.197 -6.644 1.00 89.75 96 TYR A O 1
ATOM 758 N N . ASP A 1 97 ? 2.254 -7.468 -5.581 1.00 89.38 97 ASP A N 1
ATOM 759 C CA . ASP A 1 97 ? 1.492 -7.822 -6.778 1.00 89.38 97 ASP A CA 1
ATOM 760 C C . ASP A 1 97 ? 1.547 -6.697 -7.817 1.00 89.38 97 ASP A C 1
ATOM 762 O O . ASP A 1 97 ? 1.951 -6.914 -8.949 1.00 89.38 97 ASP A O 1
ATOM 766 N N . THR A 1 98 ? 1.294 -5.453 -7.409 1.00 87.81 98 THR A N 1
ATOM 767 C CA . THR A 1 98 ? 1.346 -4.294 -8.312 1.00 87.81 98 THR A CA 1
ATOM 768 C C . THR A 1 98 ? 2.758 -4.059 -8.848 1.00 87.81 98 THR A C 1
ATOM 770 O O . THR A 1 98 ? 2.938 -3.805 -10.042 1.00 87.81 98 THR A O 1
ATOM 773 N N . ALA A 1 99 ? 3.763 -4.148 -7.974 1.00 86.62 99 ALA A N 1
ATOM 774 C CA . ALA A 1 99 ? 5.160 -3.891 -8.297 1.00 86.62 99 ALA A CA 1
ATOM 775 C C . ALA A 1 99 ? 5.732 -4.922 -9.283 1.00 86.62 99 ALA A C 1
ATOM 777 O O . ALA A 1 99 ? 6.480 -4.550 -10.186 1.00 86.62 99 ALA A O 1
ATOM 778 N N . PHE A 1 100 ? 5.357 -6.195 -9.139 1.00 83.69 100 PHE A N 1
ATOM 779 C CA . PHE A 1 100 ? 5.883 -7.301 -9.944 1.00 83.69 100 PHE A CA 1
ATOM 780 C C . PHE A 1 100 ? 4.883 -7.872 -10.957 1.00 83.69 100 PHE A C 1
ATOM 782 O O . PHE A 1 100 ? 5.231 -8.796 -11.691 1.00 83.69 100 PHE A O 1
ATOM 789 N N . ALA A 1 101 ? 3.668 -7.321 -11.053 1.00 82.62 101 ALA A N 1
ATOM 790 C CA . ALA A 1 101 ? 2.689 -7.740 -12.048 1.00 82.62 101 ALA A CA 1
ATOM 791 C C . ALA A 1 101 ? 3.286 -7.613 -13.452 1.00 82.62 101 ALA A C 1
ATOM 793 O O . ALA A 1 101 ? 3.783 -6.557 -13.856 1.00 82.62 101 ALA A O 1
ATOM 794 N N . MET A 1 102 ? 3.225 -8.678 -14.240 1.00 76.12 102 MET A N 1
ATOM 795 C CA . MET A 1 102 ? 3.621 -8.583 -15.639 1.00 76.12 102 MET A CA 1
ATOM 796 C C . MET A 1 102 ? 2.603 -7.713 -16.389 1.00 76.12 102 MET A C 1
ATOM 798 O O . MET A 1 102 ? 1.402 -7.839 -16.136 1.00 76.12 102 MET A O 1
ATOM 802 N N . PRO A 1 103 ? 3.043 -6.805 -17.281 1.00 67.19 103 PRO A N 1
ATOM 803 C CA . PRO A 1 103 ? 2.105 -6.109 -18.149 1.00 67.19 103 PRO A CA 1
ATOM 804 C C . PRO A 1 103 ? 1.320 -7.147 -18.966 1.00 67.19 103 PRO A C 1
ATOM 806 O O . PRO A 1 103 ? 1.896 -8.171 -19.352 1.00 67.19 103 PRO A O 1
ATOM 809 N N . PRO A 1 104 ? 0.024 -6.913 -19.239 1.00 62.78 104 PRO A N 1
ATOM 810 C CA . PRO A 1 104 ? -0.727 -7.787 -20.125 1.00 62.78 104 PRO A CA 1
ATOM 811 C C . PRO A 1 104 ? 0.002 -7.855 -21.467 1.00 62.78 104 PRO A C 1
ATOM 813 O O . PRO A 1 104 ? 0.407 -6.825 -22.014 1.00 62.78 104 PRO A O 1
ATOM 816 N N . SER A 1 105 ? 0.216 -9.070 -21.973 1.00 62.28 105 SER A N 1
ATOM 817 C CA . SER A 1 105 ? 0.893 -9.259 -23.252 1.00 62.28 105 SER A CA 1
ATOM 818 C C . SER A 1 105 ? 0.172 -8.448 -24.332 1.00 62.28 105 SER A C 1
ATOM 820 O O . SER A 1 105 ? -1.065 -8.470 -24.376 1.00 62.28 105 SER A O 1
ATOM 822 N N . PRO A 1 106 ? 0.904 -7.725 -25.200 1.00 62.25 106 PRO A N 1
ATOM 823 C CA . PRO A 1 106 ? 0.284 -6.958 -26.265 1.00 62.25 106 PRO A CA 1
ATOM 824 C C . PRO A 1 106 ? -0.496 -7.925 -27.155 1.00 62.25 106 PRO A C 1
ATOM 826 O O . PRO A 1 106 ? 0.078 -8.741 -27.873 1.00 62.25 106 PRO A O 1
ATOM 829 N N . SER A 1 107 ? -1.822 -7.850 -27.085 1.00 59.44 107 SER A N 1
ATOM 830 C CA . SER A 1 107 ? -2.703 -8.606 -27.966 1.00 59.44 107 SER A CA 1
ATOM 831 C C . SER A 1 107 ? -2.695 -7.914 -29.324 1.00 59.44 107 SER A C 1
ATOM 833 O O . SER A 1 107 ? -3.578 -7.119 -29.639 1.00 59.44 107 SER A O 1
ATOM 835 N N . PHE A 1 108 ? -1.653 -8.160 -30.121 1.00 61.59 108 PHE A N 1
ATOM 836 C CA . PHE A 1 108 ? -1.627 -7.740 -31.517 1.00 61.59 108 PHE A CA 1
ATOM 837 C C . PHE A 1 108 ? -2.713 -8.517 -32.267 1.00 61.59 108 PHE A C 1
ATOM 839 O O . PHE A 1 108 ? -2.510 -9.643 -32.713 1.00 61.59 108 PHE A O 1
ATOM 846 N N . SER A 1 109 ? -3.887 -7.906 -32.416 1.00 55.00 109 SER A N 1
ATOM 847 C CA . SER A 1 109 ? -4.856 -8.328 -33.423 1.00 55.00 109 SER A CA 1
ATOM 848 C C . SER A 1 109 ? -4.316 -7.905 -34.785 1.00 55.00 109 SER A C 1
ATOM 850 O O . SER A 1 109 ? -4.634 -6.827 -35.284 1.00 55.00 109 SER A O 1
ATOM 852 N N . PHE A 1 110 ? -3.454 -8.729 -35.382 1.00 57.88 110 PHE A N 1
ATOM 853 C CA . PHE A 1 110 ? -3.092 -8.570 -36.782 1.00 57.88 110 PHE A CA 1
ATOM 854 C C . PHE A 1 110 ? -4.352 -8.862 -37.613 1.00 57.88 110 PHE A C 1
ATOM 856 O O . PHE A 1 110 ? -4.673 -10.013 -37.901 1.00 57.88 110 PHE A O 1
ATOM 863 N N . ARG A 1 111 ? -5.116 -7.825 -37.977 1.00 57.25 111 ARG A N 1
ATOM 864 C CA . ARG A 1 111 ? -6.098 -7.952 -39.056 1.00 57.25 111 ARG A CA 1
ATOM 865 C C . ARG A 1 111 ? -5.320 -7.978 -40.369 1.00 57.25 111 ARG A C 1
ATOM 867 O O . ARG A 1 111 ? -4.996 -6.930 -40.916 1.00 57.25 111 ARG A O 1
ATOM 874 N N . LEU A 1 112 ? -5.026 -9.177 -40.876 1.00 58.53 112 LEU A N 1
ATOM 875 C CA . LEU A 1 112 ? -4.814 -9.369 -42.311 1.00 58.53 112 LEU A CA 1
ATOM 876 C C . LEU A 1 112 ? -6.133 -8.954 -42.973 1.00 58.53 112 LEU A C 1
ATOM 878 O O . LEU A 1 112 ? -7.108 -9.703 -42.941 1.00 58.53 112 LEU A O 1
ATOM 882 N N . SER A 1 113 ? -6.205 -7.731 -43.494 1.00 55.41 113 SER A N 1
ATOM 883 C CA . SER A 1 113 ? -7.284 -7.348 -44.401 1.00 55.41 113 SER A CA 1
ATOM 884 C C . SER A 1 113 ? -7.267 -8.325 -45.584 1.00 55.41 113 SER A C 1
ATOM 886 O O . SER A 1 113 ? -6.198 -8.513 -46.171 1.00 55.41 113 SER A O 1
ATOM 888 N N . PRO A 1 114 ? -8.391 -8.963 -45.956 1.00 59.22 114 PRO A N 1
ATOM 889 C CA . PRO A 1 114 ? -8.437 -9.731 -47.188 1.00 59.22 114 PRO A CA 1
ATOM 890 C C . PRO A 1 114 ? -8.197 -8.776 -48.362 1.00 59.22 114 PRO A C 1
ATOM 892 O O . PRO A 1 114 ? -8.799 -7.704 -48.444 1.00 59.22 114 PRO A O 1
ATOM 895 N N . ALA A 1 115 ? -7.270 -9.156 -49.239 1.00 57.12 115 ALA A N 1
ATOM 896 C CA . ALA A 1 115 ? -6.946 -8.441 -50.461 1.00 57.12 115 ALA A CA 1
ATOM 897 C C . ALA A 1 115 ? -8.212 -8.261 -51.314 1.00 57.12 115 ALA A C 1
ATOM 899 O O . ALA A 1 115 ? -8.712 -9.220 -51.896 1.00 57.12 115 ALA A O 1
ATOM 900 N N . ASN A 1 116 ? -8.733 -7.036 -51.398 1.00 57.12 116 ASN A N 1
ATOM 901 C CA . ASN A 1 116 ? -9.772 -6.698 -52.364 1.00 57.12 116 ASN A CA 1
ATOM 902 C C . ASN A 1 116 ? -9.103 -6.229 -53.662 1.00 57.12 116 ASN A C 1
ATOM 904 O O . ASN A 1 116 ? -9.047 -5.036 -53.956 1.00 57.12 116 ASN A O 1
ATOM 908 N N . THR A 1 117 ? -8.546 -7.171 -54.422 1.00 56.72 117 THR A N 1
ATOM 909 C CA . THR A 1 117 ? -8.156 -6.942 -55.818 1.00 56.72 117 THR A CA 1
ATOM 910 C C . THR A 1 117 ? -9.386 -7.175 -56.694 1.00 56.72 117 THR A C 1
ATOM 912 O O . THR A 1 117 ? -9.499 -8.200 -57.355 1.00 56.72 117 THR A O 1
ATOM 915 N N . ASN A 1 118 ? -10.332 -6.233 -56.693 1.00 51.53 118 ASN A N 1
ATOM 916 C CA . ASN A 1 118 ? -11.383 -6.202 -57.709 1.00 51.53 118 ASN A CA 1
ATOM 917 C C . ASN A 1 118 ? -10.877 -5.419 -58.925 1.00 51.53 118 ASN A C 1
ATOM 919 O O . ASN A 1 118 ? -10.847 -4.189 -58.935 1.00 51.53 118 ASN A O 1
ATOM 923 N N . GLN A 1 119 ? -10.455 -6.175 -59.940 1.00 55.12 119 GLN A N 1
ATOM 924 C CA . GLN A 1 119 ? -10.246 -5.707 -61.309 1.00 55.12 119 GLN A CA 1
ATOM 925 C C . GLN A 1 119 ? -11.484 -4.951 -61.833 1.00 55.12 119 GLN A C 1
ATOM 927 O O . GLN A 1 119 ? -12.603 -5.437 -61.656 1.00 55.12 119 GLN A O 1
ATOM 932 N N . PRO A 1 120 ? -11.324 -3.837 -62.571 1.00 47.47 120 PRO A N 1
ATOM 933 C CA . PRO A 1 120 ? -12.385 -3.332 -63.432 1.00 47.47 120 PRO A CA 1
ATOM 934 C C . PRO A 1 120 ? -12.485 -4.211 -64.691 1.00 47.47 120 PRO A C 1
ATOM 936 O O . PRO A 1 120 ? -11.579 -4.230 -65.525 1.00 47.47 120 PRO A O 1
ATOM 939 N N . ALA A 1 121 ? -13.582 -4.963 -64.820 1.00 50.84 121 ALA A N 1
ATOM 940 C CA . ALA A 1 121 ? -13.930 -5.681 -66.043 1.00 50.84 121 ALA A CA 1
ATOM 941 C C . ALA A 1 121 ? -14.322 -4.682 -67.144 1.00 50.84 121 ALA A C 1
ATOM 943 O O . ALA A 1 121 ? -15.157 -3.800 -66.941 1.00 50.84 121 ALA A O 1
ATOM 944 N N . ALA A 1 122 ? -13.674 -4.815 -68.298 1.00 51.62 122 ALA A N 1
ATOM 945 C CA . ALA A 1 122 ? -13.872 -3.984 -69.471 1.00 51.62 122 ALA A CA 1
ATOM 946 C C . ALA A 1 122 ? -15.264 -4.174 -70.103 1.00 51.62 122 ALA A C 1
ATOM 948 O O . ALA A 1 122 ? -15.827 -5.266 -70.116 1.00 51.62 122 ALA A O 1
ATOM 949 N N . ASN A 1 123 ? -15.769 -3.070 -70.651 1.00 47.66 123 ASN A N 1
ATOM 950 C CA . ASN A 1 123 ? -16.948 -2.935 -71.503 1.00 47.66 123 ASN A CA 1
ATOM 951 C C . ASN A 1 123 ? -17.058 -4.002 -72.606 1.00 47.66 123 ASN A C 1
ATOM 953 O O . ASN A 1 123 ? -16.057 -4.309 -73.252 1.00 47.66 123 ASN A O 1
ATOM 957 N N . GLY A 1 124 ? -18.290 -4.387 -72.965 1.00 45.19 124 GLY A N 1
ATOM 958 C CA . GLY A 1 124 ? -18.569 -4.762 -74.355 1.00 45.19 124 GLY A CA 1
ATOM 959 C C . GLY A 1 124 ? -19.735 -5.714 -74.613 1.00 45.19 124 GLY A C 1
ATOM 960 O O . GLY A 1 124 ? -19.620 -6.904 -74.368 1.00 45.19 124 GLY A O 1
ATOM 961 N N . ALA A 1 125 ? -20.757 -5.165 -75.276 1.00 45.00 125 ALA A N 1
ATOM 962 C CA . ALA A 1 125 ? -21.672 -5.811 -76.224 1.00 45.00 125 ALA A CA 1
ATOM 963 C C . ALA A 1 125 ? -22.810 -6.692 -75.674 1.00 45.00 125 ALA A C 1
ATOM 965 O O . ALA A 1 125 ? -22.622 -7.769 -75.119 1.00 45.00 125 ALA A O 1
ATOM 966 N N . GLY A 1 126 ? -24.030 -6.200 -75.903 1.00 49.41 126 GLY A N 1
ATOM 967 C CA . GLY A 1 126 ? -25.274 -6.870 -75.578 1.00 49.41 126 GLY A CA 1
ATOM 968 C C . GLY A 1 126 ? -25.729 -7.886 -76.616 1.00 49.41 126 GLY A C 1
ATOM 969 O O . GLY A 1 126 ? -25.253 -7.917 -77.748 1.00 49.41 126 GLY A O 1
ATOM 970 N N . ILE A 1 127 ? -26.731 -8.663 -76.215 1.00 56.78 127 ILE A N 1
ATOM 971 C CA . ILE A 1 127 ? -27.620 -9.398 -77.109 1.00 56.78 127 ILE A CA 1
ATOM 972 C C . ILE A 1 127 ? -28.995 -9.454 -76.413 1.00 56.78 127 ILE A C 1
ATOM 974 O O . ILE A 1 127 ? -29.059 -9.888 -75.260 1.00 56.78 127 ILE A O 1
ATOM 978 N N . PRO A 1 128 ? -30.083 -8.964 -77.032 1.00 60.00 128 PRO A N 1
ATOM 979 C CA . PRO A 1 128 ? -31.407 -8.939 -76.414 1.00 60.00 128 PRO A CA 1
ATOM 980 C C . PRO A 1 128 ? -32.084 -10.318 -76.472 1.00 60.00 128 PRO A C 1
ATOM 982 O O . PRO A 1 128 ? -32.046 -10.989 -77.498 1.00 60.00 128 PRO A O 1
ATOM 985 N N . SER A 1 129 ? -32.752 -10.716 -75.387 1.00 60.66 129 SER A N 1
ATOM 986 C CA . SER A 1 129 ? -33.693 -11.848 -75.371 1.00 60.66 129 SER A CA 1
ATOM 987 C C . SER A 1 129 ? -35.132 -11.325 -75.383 1.00 60.66 129 SER A C 1
ATOM 989 O O . SER A 1 129 ? -35.487 -10.591 -74.459 1.00 60.66 129 SER A O 1
ATOM 991 N N . PRO A 1 130 ? -35.981 -11.702 -76.355 1.00 59.28 130 PRO A N 1
ATOM 992 C CA . PRO A 1 130 ? -37.424 -11.593 -76.195 1.00 59.28 130 PRO A CA 1
ATOM 993 C C . PRO A 1 130 ? -38.093 -12.951 -75.905 1.00 59.28 130 PRO A C 1
ATOM 995 O O . PRO A 1 130 ? -37.904 -13.936 -76.609 1.00 59.28 130 PRO A O 1
ATOM 998 N N . LEU A 1 131 ? -38.844 -12.918 -74.802 1.00 48.72 131 LEU A N 1
ATOM 999 C CA . LEU A 1 131 ? -40.040 -13.653 -74.364 1.00 48.72 131 LEU A CA 1
ATOM 1000 C C . LEU A 1 131 ? -40.623 -14.831 -75.189 1.00 48.72 131 LEU A C 1
ATOM 1002 O O . LEU A 1 131 ? -40.934 -14.695 -76.362 1.00 48.72 131 LEU A O 1
ATOM 1006 N N . ALA A 1 132 ? -40.880 -15.916 -74.444 1.00 43.75 132 ALA A N 1
ATOM 1007 C CA . ALA A 1 132 ? -42.068 -16.789 -74.365 1.00 43.75 132 ALA A CA 1
ATOM 1008 C C . ALA A 1 132 ? -43.043 -16.970 -75.560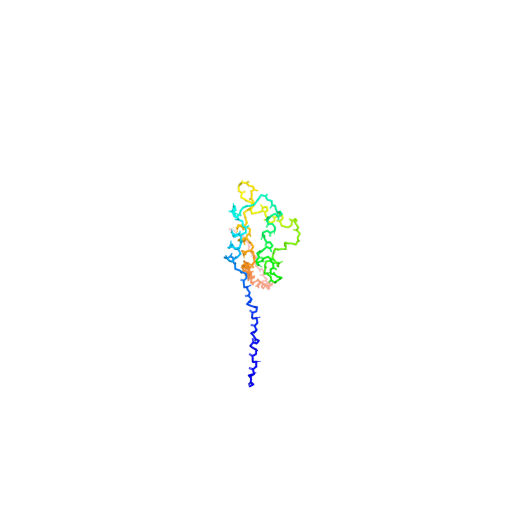 1.00 43.75 132 ALA A C 1
ATOM 1010 O O . ALA A 1 132 ? -43.662 -16.005 -75.987 1.00 43.75 132 ALA A O 1
ATOM 1011 N N . ILE A 1 133 ? -43.267 -18.265 -75.875 1.00 44.22 133 ILE A N 1
ATOM 1012 C CA . ILE A 1 133 ? -44.415 -18.960 -76.524 1.00 44.22 133 ILE A CA 1
ATOM 1013 C C . ILE A 1 133 ? -44.914 -18.388 -77.855 1.00 44.22 133 ILE A C 1
ATOM 1015 O O . ILE A 1 133 ? -45.603 -17.349 -77.857 1.00 44.22 133 ILE A O 1
#

pLDDT: mean 74.52, std 16.4, range [43.75, 92.38]

Organism: NCBI:txid420275

Secondary structure (DSSP, 8-state):
-------------------HHHHHHHHHHH-TT-SEES-HHHHHHHHTTSHHHH-TT-GGGGT----SHHHHHHHHHTTB-TTS-EEHHHHHHHHHHHHHPPPPP----------------------PPP---

Foldseek 3Di:
DDDDDDDPDPPPPPPPDQDLVVLVVVCCVVDVPDQKAQDLVVLVVSVCVGCLRVPPPRLLCVQQPPPDSVSSVVLQCVQADPVRIGGSSSSSVVSCCRRPPDDDDPPPPPPPPPDPPDDDDDDDDDDDDDDDD